Protein AF-A0A857KM11-F1 (afdb_monomer)

Sequence (149 aa):
MATIEDLDAQKVSSIRQMLAQPGGAEAVAHRYGEDAADSDEYRQAEKQLRASRERQSRMREEAVAEAEDRARGDRAAQRREEAEKVERTQAQRRDEAGQVRGQDPQSTRSTPGADARAERVAAAREKVAAANKVAAQRQAQAQEAGLSM

Foldseek 3Di:
DQDPVNVLVVLLVVLLVLVVDVVSLVVQCVPPNVCSCVDPSNVSSVVVNVVVVVVVVVVVVVVVVVVVVVVVVVVVVVVVVVVVVVVVVVVVVVVVVVVVVPDDDDDDDDDPPPVVVVVVVVVVVVVVVVVVVVVVVVVVVVVVVVVPD

Mean predicted aligned error: 17.87 Å

Secondary structure (DSSP, 8-state):
---HHHHHHHHHHHHHHHHTSTTHHHHHHHHH-GGGGGSHHHHHHHHHHHHHHHHHHHHHHHHHHHHHHHHHHHHHHHHHHHHHHHHHHHHHHHHHHHHTTSS-S-----PPPHHHHHHHHHHHHHHHHHHHHHHHHHHHHHHHHHT--

Organism: NCBI:txid36821

Radius of gyration: 37.55 Å; Cα contacts (8 Å, |Δi|>4): 40; chains: 1; bounding box: 87×19×96 Å

pLDDT: mean 78.76, std 15.22, range [40.47, 95.75]

Structure (mmCIF, N/CA/C/O backbone):
data_AF-A0A857KM11-F1
#
_entry.id   AF-A0A857KM11-F1
#
loop_
_atom_site.group_PDB
_atom_site.id
_atom_site.type_symbol
_atom_site.label_atom_id
_atom_site.label_alt_id
_atom_site.label_comp_id
_atom_site.label_asym_id
_atom_site.label_entity_id
_atom_site.label_seq_id
_atom_site.pdbx_PDB_ins_code
_atom_site.Cartn_x
_atom_site.Cartn_y
_atom_site.Cartn_z
_atom_site.occupancy
_atom_site.B_iso_or_equiv
_atom_site.auth_seq_id
_atom_site.auth_comp_id
_atom_site.auth_asym_id
_atom_site.auth_atom_id
_atom_site.pdbx_PDB_model_num
ATOM 1 N N . MET A 1 1 ? 31.733 12.726 -13.748 1.00 66.19 1 MET A N 1
ATOM 2 C CA . MET A 1 1 ? 31.233 11.955 -14.905 1.00 66.19 1 MET A CA 1
ATOM 3 C C . MET A 1 1 ? 30.284 10.911 -14.354 1.00 66.19 1 MET A C 1
ATOM 5 O O . MET A 1 1 ? 30.670 10.268 -13.390 1.00 66.19 1 MET A O 1
ATOM 9 N N . ALA A 1 2 ? 29.059 10.813 -14.873 1.00 69.00 2 ALA A N 1
ATOM 10 C CA . ALA A 1 2 ? 28.152 9.728 -14.493 1.00 69.00 2 ALA A CA 1
ATOM 11 C C . ALA A 1 2 ? 28.681 8.411 -15.078 1.00 69.00 2 ALA A C 1
ATOM 13 O O . ALA A 1 2 ? 29.171 8.409 -16.211 1.00 69.00 2 ALA A O 1
ATOM 14 N N . THR A 1 3 ? 28.632 7.331 -14.304 1.00 81.69 3 THR A N 1
ATOM 15 C CA . THR A 1 3 ? 28.983 5.994 -14.796 1.00 81.69 3 THR A CA 1
ATOM 16 C C . THR A 1 3 ? 27.810 5.393 -15.574 1.00 81.69 3 THR A C 1
ATOM 18 O O . THR A 1 3 ? 26.684 5.884 -15.491 1.00 81.69 3 THR A O 1
ATOM 21 N N . ILE A 1 4 ? 28.064 4.344 -16.359 1.00 77.25 4 ILE A N 1
ATOM 22 C CA . ILE A 1 4 ? 27.009 3.628 -17.099 1.00 77.25 4 ILE A CA 1
ATOM 23 C C . ILE A 1 4 ? 25.955 3.086 -16.117 1.00 77.25 4 ILE A C 1
ATOM 25 O O . ILE A 1 4 ? 24.762 3.273 -16.333 1.00 77.25 4 ILE A O 1
ATOM 29 N N . GLU A 1 5 ? 26.396 2.563 -14.969 1.00 81.69 5 GLU A N 1
ATOM 30 C CA . GLU A 1 5 ? 25.519 2.069 -13.900 1.00 81.69 5 GLU A CA 1
ATOM 31 C C . GLU A 1 5 ? 24.600 3.164 -13.327 1.00 81.69 5 GLU A C 1
ATOM 33 O O . GLU A 1 5 ? 23.426 2.911 -13.043 1.00 81.69 5 GLU A O 1
ATOM 38 N N . ASP A 1 6 ? 25.096 4.401 -13.199 1.00 79.12 6 ASP A N 1
ATOM 39 C CA . ASP A 1 6 ? 24.289 5.535 -12.729 1.00 79.12 6 ASP A CA 1
ATOM 40 C C . ASP A 1 6 ? 23.183 5.904 -13.730 1.00 79.12 6 ASP A C 1
ATOM 42 O O . ASP A 1 6 ? 22.068 6.258 -13.333 1.00 79.12 6 ASP A O 1
ATOM 46 N N . LEU A 1 7 ? 23.481 5.827 -15.031 1.00 77.88 7 LEU A N 1
ATOM 47 C CA . LEU A 1 7 ? 22.516 6.104 -16.098 1.00 77.88 7 LEU A CA 1
ATOM 48 C C . LEU A 1 7 ? 21.427 5.023 -16.151 1.00 77.88 7 LEU A C 1
ATOM 50 O O . LEU A 1 7 ? 20.243 5.352 -16.281 1.00 77.88 7 LEU A O 1
ATOM 54 N N . ASP A 1 8 ? 21.801 3.759 -15.956 1.00 86.88 8 ASP A N 1
ATOM 55 C CA . ASP A 1 8 ? 20.863 2.635 -15.914 1.00 86.88 8 ASP A CA 1
ATOM 56 C C . ASP A 1 8 ? 19.953 2.717 -14.681 1.00 86.88 8 ASP A C 1
ATOM 58 O O . ASP A 1 8 ? 18.731 2.583 -14.789 1.00 86.88 8 ASP A O 1
ATOM 62 N N . ALA A 1 9 ? 20.502 3.066 -13.513 1.00 88.94 9 ALA A N 1
ATOM 63 C CA . ALA A 1 9 ? 19.712 3.294 -12.303 1.00 88.94 9 ALA A CA 1
ATOM 64 C C . ALA A 1 9 ? 18.690 4.435 -12.475 1.00 88.94 9 ALA A C 1
ATOM 66 O O . ALA A 1 9 ? 17.540 4.330 -12.024 1.00 88.94 9 ALA A O 1
ATOM 67 N N . GLN A 1 10 ? 19.072 5.519 -13.160 1.00 90.94 10 GLN A N 1
ATOM 68 C CA . GLN A 1 10 ? 18.158 6.617 -13.490 1.00 90.94 10 GLN A CA 1
ATOM 69 C C . GLN A 1 10 ? 17.058 6.174 -14.460 1.00 90.94 10 GLN A C 1
ATOM 71 O O . GLN A 1 10 ? 15.886 6.510 -14.249 1.00 90.94 10 GLN A O 1
ATOM 76 N N . LYS A 1 11 ? 17.405 5.383 -15.482 1.00 91.94 11 LYS A N 1
ATOM 77 C CA . LYS A 1 11 ? 16.444 4.823 -16.440 1.00 91.94 11 LYS A CA 1
ATOM 78 C C . LYS A 1 11 ? 15.434 3.913 -15.740 1.00 91.94 11 LYS A C 1
ATOM 80 O O . LYS A 1 11 ? 14.232 4.129 -15.886 1.00 91.94 11 LYS A O 1
ATOM 85 N N . VAL A 1 12 ? 15.891 2.988 -14.894 1.00 94.19 12 VAL A N 1
ATOM 86 C CA . VAL A 1 12 ? 15.032 2.110 -14.075 1.00 94.19 12 VAL A CA 1
ATOM 87 C C . VAL A 1 12 ? 14.091 2.929 -13.189 1.00 94.19 12 VAL A C 1
ATOM 89 O O . VAL A 1 12 ? 12.892 2.654 -13.130 1.00 94.19 12 VAL A O 1
ATOM 92 N N . SER A 1 13 ? 14.603 3.968 -12.521 1.00 95.06 13 SER A N 1
ATOM 93 C CA . SER A 1 13 ? 13.785 4.852 -11.681 1.00 95.06 13 SER A CA 1
ATOM 94 C C . SER A 1 13 ? 12.693 5.564 -12.488 1.00 95.06 13 SER A C 1
ATOM 96 O O . SER A 1 13 ? 11.532 5.590 -12.068 1.00 95.06 13 SER A O 1
ATOM 98 N N . SER A 1 14 ? 13.033 6.083 -13.673 1.00 94.69 14 SER A N 1
ATOM 99 C CA . SER A 1 14 ? 12.070 6.751 -14.551 1.00 94.69 14 SER A CA 1
ATOM 100 C C . SER A 1 14 ? 11.034 5.782 -15.125 1.00 94.69 14 SER A C 1
ATOM 102 O O . SER A 1 14 ? 9.857 6.138 -15.179 1.00 94.69 14 SER A O 1
ATOM 104 N N . ILE A 1 15 ? 11.435 4.574 -15.536 1.00 95.56 15 ILE A N 1
ATOM 105 C CA . ILE A 1 15 ? 10.504 3.538 -16.007 1.00 95.56 15 ILE A CA 1
ATOM 106 C C . ILE A 1 15 ? 9.543 3.164 -14.879 1.00 95.56 15 ILE A C 1
ATOM 108 O O . ILE A 1 15 ? 8.331 3.160 -15.077 1.00 95.56 15 ILE A O 1
ATOM 112 N N . ARG A 1 16 ? 10.053 2.953 -13.661 1.00 95.75 16 ARG A N 1
ATOM 113 C CA . ARG A 1 16 ? 9.231 2.626 -12.488 1.00 95.75 16 ARG A CA 1
ATOM 114 C C . ARG A 1 16 ? 8.187 3.701 -12.186 1.00 95.75 16 ARG A C 1
ATOM 116 O O . ARG A 1 16 ? 7.056 3.365 -11.843 1.00 95.75 16 ARG A O 1
ATOM 123 N N . GLN A 1 17 ? 8.555 4.980 -12.292 1.00 95.56 17 GLN A N 1
ATOM 124 C CA . GLN A 1 17 ? 7.616 6.091 -12.103 1.00 95.56 17 GLN A CA 1
ATOM 125 C C . GLN A 1 17 ? 6.507 6.092 -13.159 1.00 95.56 17 GLN A C 1
ATOM 127 O O . GLN A 1 17 ? 5.350 6.311 -12.808 1.00 95.56 17 GLN A O 1
ATOM 132 N N . MET A 1 18 ? 6.837 5.812 -14.422 1.00 95.19 18 MET A N 1
ATOM 133 C CA . MET A 1 18 ? 5.840 5.728 -15.494 1.00 95.19 18 MET A CA 1
ATOM 134 C C . MET A 1 18 ? 4.924 4.514 -15.318 1.00 95.19 18 MET A C 1
ATOM 136 O O . MET A 1 18 ? 3.710 4.671 -15.369 1.00 95.19 18 MET A O 1
ATOM 140 N N . LEU A 1 19 ? 5.470 3.340 -14.984 1.00 95.75 19 LEU A N 1
ATOM 141 C CA . LEU A 1 19 ? 4.691 2.123 -14.700 1.00 95.75 19 LEU A CA 1
ATOM 142 C C . LEU A 1 19 ? 3.742 2.254 -13.499 1.00 95.75 19 LEU A C 1
ATOM 144 O O . LEU A 1 19 ? 2.788 1.486 -13.364 1.00 95.75 19 LEU A O 1
ATOM 148 N N . ALA A 1 20 ? 3.992 3.205 -12.598 1.00 94.12 20 ALA A N 1
ATOM 149 C CA . ALA A 1 20 ? 3.091 3.476 -11.486 1.00 94.12 20 ALA A CA 1
ATOM 150 C C . ALA A 1 20 ? 1.801 4.200 -11.917 1.00 94.12 20 ALA A C 1
ATOM 152 O O . ALA A 1 20 ? 0.827 4.158 -11.165 1.00 94.12 20 ALA A O 1
ATOM 153 N N . GLN A 1 21 ? 1.790 4.840 -13.092 1.00 94.31 21 GLN A N 1
ATOM 154 C CA . GLN A 1 21 ? 0.649 5.578 -13.636 1.00 94.31 21 GLN A CA 1
ATOM 155 C C . GLN A 1 21 ? -0.275 4.670 -14.473 1.00 94.31 21 GLN A C 1
ATOM 157 O O . GLN A 1 21 ? 0.163 3.632 -14.978 1.00 94.31 21 GLN A O 1
ATOM 162 N N . PRO A 1 22 ? -1.555 5.045 -14.661 1.00 92.75 22 PRO A N 1
ATOM 163 C CA . PRO A 1 22 ? -2.438 4.381 -15.620 1.00 92.75 22 PRO A CA 1
ATOM 164 C C . PRO A 1 22 ? -1.871 4.479 -17.044 1.00 92.75 22 PRO A C 1
ATOM 166 O O . PRO A 1 22 ? -1.447 5.556 -17.455 1.00 92.75 22 PRO A O 1
ATOM 169 N N . GLY A 1 23 ? -1.856 3.373 -17.794 1.00 92.19 23 GLY A N 1
ATOM 170 C CA . GLY A 1 23 ? -1.253 3.340 -19.137 1.00 92.19 23 GLY A CA 1
ATOM 171 C C . GLY A 1 23 ? 0.279 3.483 -19.136 1.00 92.19 23 GLY A C 1
ATOM 172 O O . GLY A 1 23 ? 0.886 3.987 -20.081 1.00 92.19 23 GLY A O 1
ATOM 173 N N . GLY A 1 24 ? 0.926 3.122 -18.023 1.00 92.00 24 GLY A N 1
ATOM 174 C CA . GLY A 1 24 ? 2.363 3.309 -17.845 1.00 92.00 24 GLY A CA 1
ATOM 175 C C . GLY A 1 24 ? 3.229 2.511 -18.821 1.00 92.00 24 GLY A C 1
ATOM 176 O O . GLY A 1 24 ? 4.333 2.948 -19.139 1.00 92.00 24 GLY A O 1
ATOM 177 N N . ALA A 1 25 ? 2.748 1.367 -19.316 1.00 92.12 25 ALA A N 1
ATOM 178 C CA . ALA A 1 25 ? 3.479 0.556 -20.287 1.00 92.12 25 ALA A CA 1
ATOM 179 C C . ALA A 1 25 ? 3.551 1.257 -21.654 1.00 92.12 25 ALA A C 1
ATOM 181 O O . ALA A 1 25 ? 4.622 1.334 -22.251 1.00 92.12 25 ALA A O 1
ATOM 182 N N . GLU A 1 26 ? 2.448 1.860 -22.094 1.00 94.19 26 GLU A N 1
ATOM 183 C CA . GLU A 1 26 ? 2.357 2.650 -23.321 1.00 94.19 26 GLU A CA 1
ATOM 184 C C . GLU A 1 26 ? 3.228 3.908 -23.233 1.00 94.19 26 GLU A C 1
ATOM 186 O O . GLU A 1 26 ? 3.928 4.254 -24.184 1.00 94.19 26 GLU A O 1
ATOM 191 N N . ALA A 1 27 ? 3.258 4.566 -22.069 1.00 93.69 27 ALA A N 1
ATOM 192 C CA . ALA A 1 27 ? 4.132 5.716 -21.833 1.00 93.69 27 ALA A CA 1
ATOM 193 C C . ALA A 1 27 ? 5.626 5.345 -21.906 1.00 93.69 27 ALA A C 1
ATOM 195 O O . ALA A 1 27 ? 6.440 6.117 -22.420 1.00 93.69 27 ALA A O 1
ATOM 196 N N . VAL A 1 28 ? 5.992 4.157 -21.415 1.00 94.50 28 VAL A N 1
ATOM 197 C CA . VAL A 1 28 ? 7.357 3.627 -21.520 1.00 94.50 28 VAL A CA 1
ATOM 198 C C . VAL A 1 28 ? 7.707 3.317 -22.974 1.00 94.50 28 VAL A C 1
ATOM 200 O O . VAL A 1 28 ? 8.762 3.760 -23.430 1.00 94.50 28 VAL A O 1
ATOM 203 N N . ALA A 1 29 ? 6.814 2.650 -23.708 1.00 93.62 29 ALA A N 1
ATOM 204 C CA . ALA A 1 29 ? 7.003 2.347 -25.124 1.00 93.62 29 ALA A CA 1
ATOM 205 C C . ALA A 1 29 ? 7.151 3.623 -25.973 1.00 93.62 29 ALA A C 1
ATOM 207 O O . ALA A 1 29 ? 8.062 3.735 -26.787 1.00 93.62 29 ALA A O 1
ATOM 208 N N . HIS A 1 30 ? 6.331 4.645 -25.718 1.00 93.25 30 HIS A N 1
ATOM 209 C CA . HIS A 1 30 ? 6.420 5.929 -26.417 1.00 93.25 30 HIS A CA 1
ATOM 210 C C . HIS A 1 30 ? 7.742 6.669 -26.141 1.00 93.25 30 HIS A C 1
ATOM 212 O O . HIS A 1 30 ? 8.252 7.383 -27.002 1.00 93.25 30 HIS A O 1
ATOM 218 N N . ARG A 1 31 ? 8.303 6.542 -24.930 1.00 91.88 31 ARG A N 1
ATOM 219 C CA . ARG A 1 31 ? 9.513 7.278 -24.527 1.00 91.88 31 ARG A CA 1
ATOM 220 C C . ARG A 1 31 ? 10.816 6.560 -24.868 1.00 91.88 31 ARG A C 1
ATOM 222 O O . ARG A 1 31 ? 11.798 7.229 -25.181 1.00 91.88 31 ARG A O 1
ATOM 229 N N . TYR A 1 32 ? 10.843 5.237 -24.746 1.00 91.06 32 TYR A N 1
ATOM 230 C CA . TYR A 1 32 ? 12.055 4.425 -24.883 1.00 91.06 32 TYR A CA 1
ATOM 231 C C . TYR A 1 32 ? 12.018 3.459 -26.080 1.00 91.06 32 TYR A C 1
ATOM 233 O O . TYR A 1 32 ? 13.019 2.793 -26.326 1.00 91.06 32 TYR A O 1
ATOM 241 N N . GLY A 1 33 ? 10.916 3.420 -26.836 1.00 92.25 33 GLY A N 1
ATOM 242 C CA . GLY A 1 33 ? 10.694 2.511 -27.964 1.00 92.25 33 GLY A CA 1
ATOM 243 C C . GLY A 1 33 ? 9.871 1.280 -27.575 1.00 92.25 33 GLY A C 1
ATOM 244 O O . GLY A 1 33 ? 9.799 0.921 -26.400 1.00 92.25 33 GLY A O 1
ATOM 245 N N . GLU A 1 34 ? 9.254 0.623 -28.560 1.00 87.81 34 GLU A N 1
ATOM 246 C CA . GLU A 1 34 ? 8.412 -0.567 -28.335 1.00 87.81 34 GLU A CA 1
ATOM 247 C C . GLU A 1 34 ? 9.194 -1.722 -27.683 1.00 87.81 34 GLU A C 1
ATOM 249 O O . GLU A 1 34 ? 8.685 -2.369 -26.770 1.00 87.81 34 GLU A O 1
ATOM 254 N N . ASP A 1 35 ? 10.476 -1.878 -28.030 1.00 89.56 35 ASP A N 1
ATOM 255 C CA . ASP A 1 35 ? 11.369 -2.899 -27.461 1.00 89.56 35 ASP A CA 1
ATOM 256 C C . ASP A 1 35 ? 11.723 -2.646 -25.983 1.00 89.56 35 ASP A C 1
ATOM 258 O O . ASP A 1 35 ? 12.291 -3.506 -25.305 1.00 89.56 35 ASP A O 1
ATOM 262 N N . ALA A 1 36 ? 11.393 -1.468 -25.438 1.00 88.38 36 ALA A N 1
ATOM 263 C CA . ALA A 1 36 ? 11.684 -1.144 -24.046 1.00 88.38 36 ALA A CA 1
ATOM 264 C C . ALA A 1 36 ? 10.954 -2.073 -23.069 1.00 88.38 36 ALA A C 1
ATOM 266 O O . ALA A 1 36 ? 11.458 -2.283 -21.967 1.00 88.38 36 ALA A O 1
ATOM 267 N N . ALA A 1 37 ? 9.815 -2.653 -23.461 1.00 87.06 37 ALA A N 1
ATOM 268 C CA . ALA A 1 37 ? 9.089 -3.630 -22.649 1.00 87.06 37 ALA A CA 1
ATOM 269 C C . ALA A 1 37 ? 9.902 -4.914 -22.386 1.00 87.06 37 ALA A C 1
ATOM 271 O O . ALA A 1 37 ? 9.751 -5.533 -21.333 1.00 87.06 37 ALA A O 1
ATOM 272 N N . ASP A 1 38 ? 10.811 -5.274 -23.296 1.00 89.75 38 ASP A N 1
ATOM 273 C CA . ASP A 1 38 ? 11.660 -6.464 -23.182 1.00 89.75 38 ASP A CA 1
ATOM 274 C C . ASP A 1 38 ? 13.031 -6.189 -22.552 1.00 89.75 38 ASP A C 1
ATOM 276 O O . ASP A 1 38 ? 13.794 -7.125 -22.295 1.00 89.75 38 ASP A O 1
ATOM 280 N N . SER A 1 39 ? 13.335 -4.922 -22.260 1.00 91.94 39 SER A N 1
ATOM 281 C CA . SER A 1 39 ? 14.604 -4.518 -21.652 1.00 91.94 39 SER A CA 1
ATOM 282 C C . SER A 1 39 ? 14.758 -5.002 -20.205 1.00 91.94 39 SER A C 1
ATOM 284 O O . SER A 1 39 ? 13.789 -5.123 -19.444 1.00 91.94 39 SER A O 1
ATOM 286 N N . ASP A 1 40 ? 16.005 -5.220 -19.788 1.00 93.00 40 ASP A N 1
ATOM 287 C CA . ASP A 1 40 ? 16.317 -5.614 -18.412 1.00 93.00 40 ASP A CA 1
ATOM 288 C C . ASP A 1 40 ? 15.947 -4.509 -17.410 1.00 93.00 40 ASP A C 1
ATOM 290 O O . ASP A 1 40 ? 15.426 -4.804 -16.329 1.00 93.00 40 ASP A O 1
ATOM 294 N N . GLU A 1 41 ? 16.093 -3.233 -17.789 1.00 93.38 41 GLU A N 1
ATOM 295 C CA . GLU A 1 41 ? 15.686 -2.105 -16.943 1.00 93.38 41 GLU A CA 1
ATOM 296 C C . GLU A 1 41 ? 14.173 -2.077 -16.694 1.00 93.38 41 GLU A C 1
ATOM 298 O O . GLU A 1 41 ? 13.735 -1.747 -15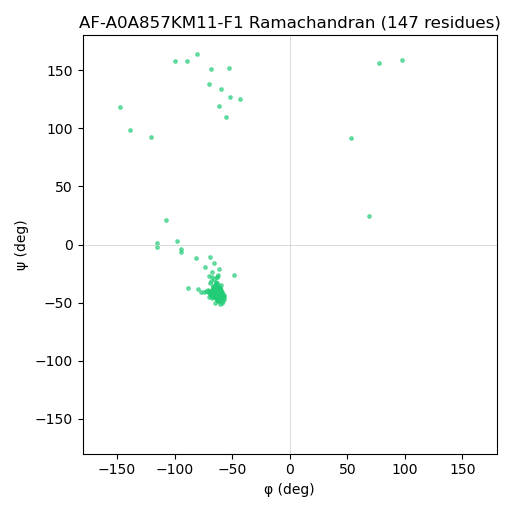.587 1.00 93.38 41 GLU A O 1
ATOM 303 N N . TYR A 1 42 ? 13.365 -2.445 -17.695 1.00 94.75 42 TYR A N 1
ATOM 304 C CA . TYR A 1 42 ? 11.914 -2.543 -17.548 1.00 94.75 42 TYR A CA 1
ATOM 305 C C . TYR A 1 42 ? 11.524 -3.641 -16.570 1.00 94.75 42 TYR A C 1
ATOM 307 O O . TYR A 1 42 ? 10.801 -3.383 -15.604 1.00 94.75 42 TYR A O 1
ATOM 315 N N . ARG A 1 43 ? 12.066 -4.849 -16.757 1.00 94.50 43 ARG A N 1
ATOM 316 C CA . ARG A 1 43 ? 11.817 -5.987 -15.857 1.00 94.50 43 ARG A CA 1
ATOM 317 C C . ARG A 1 43 ? 12.263 -5.675 -14.432 1.00 94.50 43 ARG A C 1
ATOM 319 O O . ARG A 1 43 ? 11.578 -6.016 -13.464 1.00 94.50 43 ARG A O 1
ATOM 326 N N . GLN A 1 44 ? 13.396 -4.992 -14.277 1.00 94.12 44 GLN A N 1
ATOM 327 C CA . GLN A 1 44 ? 13.884 -4.564 -12.972 1.00 94.12 44 GLN A CA 1
ATOM 328 C C . GLN A 1 44 ? 12.951 -3.528 -12.330 1.00 94.12 44 GLN A C 1
ATOM 330 O O . GLN A 1 44 ? 12.612 -3.663 -11.150 1.00 94.12 44 GLN A O 1
ATOM 335 N N . ALA A 1 45 ? 12.502 -2.525 -13.087 1.00 94.81 45 ALA A N 1
ATOM 336 C CA . ALA A 1 45 ? 11.555 -1.516 -12.623 1.00 94.81 45 ALA A CA 1
ATOM 337 C C . ALA A 1 45 ? 10.212 -2.136 -12.206 1.00 94.81 45 ALA A C 1
ATOM 339 O O . ALA A 1 45 ? 9.691 -1.814 -11.134 1.00 94.81 45 ALA A O 1
ATOM 340 N N . GLU A 1 46 ? 9.687 -3.068 -13.002 1.00 95.38 46 GLU A N 1
ATOM 341 C CA . GLU A 1 46 ? 8.454 -3.801 -12.721 1.00 95.38 46 GLU A CA 1
ATOM 342 C C . GLU A 1 46 ? 8.583 -4.643 -11.444 1.00 95.38 46 GLU A C 1
ATOM 344 O O . GLU A 1 46 ? 7.749 -4.546 -10.536 1.00 95.38 46 GLU A O 1
ATOM 349 N N . LYS A 1 47 ? 9.675 -5.407 -11.308 1.00 95.12 47 LYS A N 1
ATOM 350 C CA . LYS A 1 47 ? 9.962 -6.195 -10.101 1.00 95.12 47 LYS A CA 1
ATOM 351 C C . LYS A 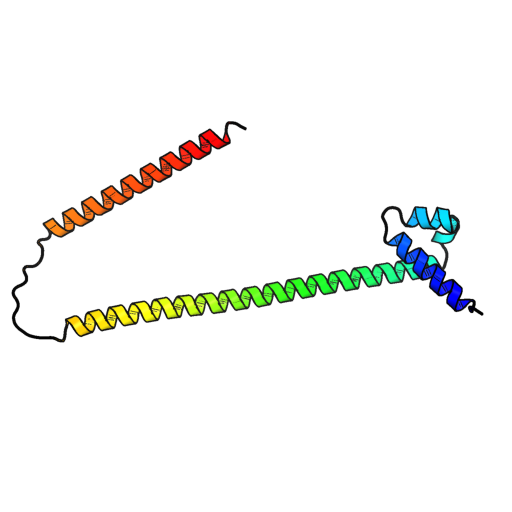1 47 ? 10.031 -5.311 -8.854 1.00 95.12 47 LYS A C 1
ATOM 353 O O . LYS A 1 47 ? 9.460 -5.662 -7.819 1.00 95.12 47 LYS A O 1
ATOM 358 N N . GLN A 1 48 ? 10.698 -4.157 -8.941 1.00 94.31 48 GLN A N 1
ATOM 359 C CA . GLN A 1 48 ? 10.766 -3.196 -7.836 1.00 94.31 48 GLN A CA 1
ATOM 360 C C . GLN A 1 48 ? 9.392 -2.610 -7.492 1.00 94.31 48 GLN A C 1
ATOM 362 O O . GLN A 1 48 ? 9.057 -2.489 -6.311 1.00 94.31 48 GLN A O 1
ATOM 367 N N . LEU A 1 49 ? 8.590 -2.263 -8.502 1.00 94.44 49 LEU A N 1
ATOM 368 C CA . LEU A 1 49 ? 7.244 -1.730 -8.311 1.00 94.44 49 LEU A CA 1
ATOM 369 C C . LEU A 1 49 ? 6.336 -2.758 -7.630 1.00 94.44 49 LEU A C 1
ATOM 371 O O . LEU A 1 49 ? 5.668 -2.427 -6.649 1.00 94.44 49 LEU A O 1
ATOM 375 N N . ARG A 1 50 ? 6.360 -4.013 -8.093 1.00 94.31 50 ARG A N 1
ATOM 376 C CA . ARG A 1 50 ? 5.604 -5.121 -7.494 1.00 94.31 50 ARG A CA 1
ATOM 377 C C . ARG A 1 50 ? 5.991 -5.330 -6.033 1.00 94.31 50 ARG A C 1
ATOM 379 O O . ARG A 1 50 ? 5.113 -5.330 -5.176 1.00 94.31 50 ARG A O 1
ATOM 386 N N . ALA A 1 51 ? 7.288 -5.418 -5.739 1.00 94.44 51 ALA A N 1
ATOM 387 C CA . ALA A 1 51 ? 7.774 -5.563 -4.368 1.00 94.44 51 ALA A CA 1
ATOM 388 C C . ALA A 1 51 ? 7.365 -4.377 -3.472 1.00 94.44 51 ALA A C 1
ATOM 390 O O . ALA A 1 51 ? 7.029 -4.561 -2.303 1.00 94.44 51 ALA A O 1
ATOM 391 N N . SER A 1 52 ? 7.360 -3.150 -4.005 1.00 93.06 52 SER A N 1
ATOM 392 C CA . SER A 1 52 ? 6.890 -1.973 -3.267 1.00 93.06 52 SER A CA 1
ATOM 393 C C . SER A 1 52 ? 5.392 -2.038 -2.970 1.00 93.06 52 SER A C 1
ATOM 395 O O . SER A 1 52 ? 4.990 -1.747 -1.845 1.00 93.06 52 SER A O 1
ATOM 397 N N . ARG A 1 53 ? 4.568 -2.426 -3.951 1.00 93.00 53 ARG A N 1
ATOM 398 C CA . ARG A 1 53 ? 3.113 -2.566 -3.776 1.00 93.00 53 ARG A CA 1
ATOM 399 C C . ARG A 1 53 ? 2.780 -3.658 -2.765 1.00 93.00 53 ARG A C 1
ATOM 401 O O . ARG A 1 53 ? 1.939 -3.448 -1.900 1.00 93.00 53 ARG A O 1
ATOM 408 N N . GLU A 1 54 ? 3.489 -4.779 -2.825 1.00 94.88 54 GLU A N 1
ATOM 409 C CA . GLU A 1 54 ? 3.330 -5.877 -1.876 1.00 94.88 54 GLU A CA 1
ATOM 410 C C . GLU A 1 54 ? 3.668 -5.445 -0.444 1.00 94.88 54 GLU A C 1
ATOM 412 O O . GLU A 1 54 ? 2.870 -5.660 0.465 1.00 94.88 54 GLU A O 1
ATOM 417 N N . ARG A 1 55 ? 4.799 -4.756 -0.237 1.00 93.19 55 ARG A N 1
ATOM 418 C CA . ARG A 1 55 ? 5.146 -4.202 1.083 1.00 93.19 55 ARG A CA 1
ATOM 419 C C . ARG A 1 55 ? 4.103 -3.211 1.591 1.00 93.19 55 ARG A C 1
ATOM 421 O O . ARG A 1 55 ? 3.758 -3.257 2.765 1.00 93.19 55 ARG A O 1
ATOM 428 N N . GLN A 1 56 ? 3.585 -2.340 0.726 1.00 90.88 56 GLN A N 1
ATOM 429 C CA . GLN A 1 56 ? 2.529 -1.401 1.108 1.00 90.88 56 GLN A CA 1
ATOM 430 C C . GLN A 1 56 ? 1.223 -2.112 1.481 1.00 90.88 56 GLN A C 1
ATOM 432 O O . GLN A 1 56 ? 0.572 -1.681 2.427 1.00 90.88 56 GLN A O 1
ATOM 437 N N . SER A 1 57 ? 0.847 -3.186 0.776 1.00 93.38 57 SER A N 1
ATOM 438 C CA . SER A 1 57 ? -0.320 -4.001 1.144 1.00 93.38 57 SER A CA 1
ATOM 439 C C . SER A 1 57 ? -0.139 -4.606 2.528 1.00 93.38 57 SER A C 1
ATOM 441 O O . SER A 1 57 ? -0.972 -4.384 3.398 1.00 93.38 57 SER A O 1
ATOM 443 N N . ARG A 1 58 ? 1.004 -5.259 2.769 1.00 92.62 58 ARG A N 1
ATOM 444 C CA . ARG A 1 58 ? 1.314 -5.879 4.064 1.00 92.62 58 ARG A CA 1
ATOM 445 C C . ARG A 1 58 ? 1.299 -4.867 5.208 1.00 92.62 58 ARG A C 1
ATOM 447 O O . ARG A 1 58 ? 0.656 -5.115 6.215 1.00 92.62 58 ARG A O 1
ATOM 454 N N . MET A 1 59 ? 1.904 -3.689 5.031 1.00 92.31 59 MET A N 1
ATOM 455 C CA . MET A 1 59 ? 1.848 -2.631 6.052 1.00 92.31 59 MET A CA 1
ATOM 456 C C . MET A 1 59 ? 0.419 -2.148 6.328 1.00 92.31 59 MET A C 1
ATOM 458 O O . MET A 1 59 ? 0.091 -1.820 7.463 1.00 92.31 59 MET A O 1
ATOM 462 N N . ARG A 1 60 ? -0.443 -2.079 5.304 1.00 90.62 60 ARG A N 1
ATOM 463 C CA . ARG A 1 60 ? -1.856 -1.720 5.499 1.00 90.62 60 ARG A CA 1
ATOM 464 C C . ARG A 1 60 ? -2.605 -2.817 6.243 1.00 90.62 60 ARG A C 1
ATOM 466 O O . ARG A 1 60 ? -3.382 -2.501 7.133 1.00 90.62 60 ARG A O 1
ATOM 473 N N . GLU A 1 61 ? -2.368 -4.075 5.893 1.00 90.69 61 GLU A N 1
ATOM 474 C CA . GLU A 1 61 ? -2.960 -5.232 6.570 1.00 90.69 61 GLU A CA 1
ATOM 475 C C . GLU A 1 61 ? -2.542 -5.283 8.045 1.00 90.69 61 GLU A C 1
ATOM 477 O O . GLU A 1 61 ? -3.399 -5.408 8.916 1.00 90.69 61 GLU A O 1
ATOM 482 N N . GLU A 1 62 ? -1.255 -5.089 8.337 1.00 91.12 62 GLU A N 1
ATOM 483 C CA . GLU A 1 62 ? -0.724 -5.009 9.702 1.00 91.12 62 GLU A CA 1
ATOM 484 C C . GLU A 1 62 ? -1.329 -3.833 10.481 1.00 91.12 62 GLU A C 1
ATOM 486 O O . GLU A 1 62 ? -1.774 -4.012 11.613 1.00 91.12 62 GLU A O 1
ATOM 491 N N . ALA A 1 63 ? -1.428 -2.648 9.868 1.00 89.69 63 ALA A N 1
ATOM 492 C CA . ALA A 1 63 ? -2.035 -1.481 10.508 1.00 89.69 63 ALA A CA 1
ATOM 493 C C . ALA A 1 63 ? -3.528 -1.688 10.819 1.00 89.69 63 ALA A C 1
ATOM 495 O O . ALA A 1 63 ? -4.008 -1.263 11.871 1.00 89.69 63 ALA A O 1
ATOM 496 N N . VAL A 1 64 ? -4.270 -2.351 9.925 1.00 92.00 64 VAL A N 1
ATOM 497 C CA . VAL A 1 64 ? -5.678 -2.707 10.162 1.00 92.00 64 VAL A CA 1
ATOM 498 C C . VAL A 1 64 ? -5.786 -3.743 11.279 1.00 92.00 64 VAL A C 1
ATOM 500 O O . VAL A 1 64 ? -6.603 -3.569 12.180 1.00 92.00 64 VAL A O 1
ATOM 503 N N . ALA A 1 65 ? -4.940 -4.775 11.271 1.00 90.06 65 ALA A N 1
ATOM 504 C CA . ALA A 1 65 ? -4.923 -5.794 12.315 1.00 90.06 65 ALA A CA 1
ATOM 505 C C . ALA A 1 65 ? -4.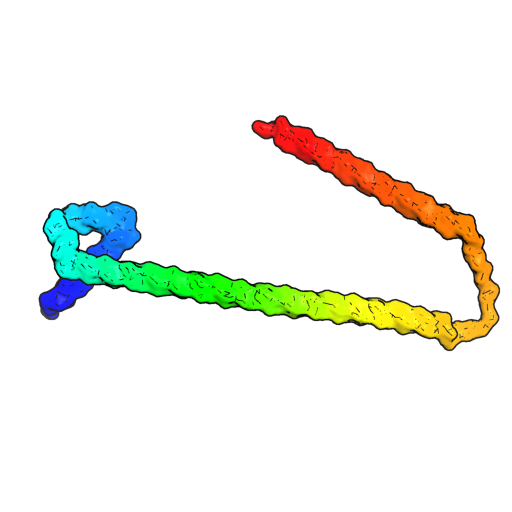619 -5.196 13.701 1.00 90.06 65 ALA A C 1
ATOM 507 O O . ALA A 1 65 ? -5.320 -5.500 14.666 1.00 90.06 65 ALA A O 1
ATOM 508 N N . GLU A 1 66 ? -3.637 -4.294 13.804 1.00 86.00 66 GLU A N 1
ATOM 509 C CA . GLU A 1 66 ? -3.315 -3.598 15.056 1.00 86.00 66 GLU A CA 1
ATOM 510 C C . GLU A 1 66 ? -4.473 -2.699 15.524 1.00 86.00 66 GLU A C 1
ATOM 512 O O . GLU A 1 66 ? -4.808 -2.659 16.711 1.00 86.00 66 GLU A O 1
ATOM 517 N N . ALA A 1 67 ? -5.123 -1.987 14.597 1.00 85.56 67 ALA A N 1
ATOM 518 C CA . ALA A 1 67 ? -6.279 -1.156 14.917 1.00 85.56 67 ALA A CA 1
ATOM 519 C C . ALA A 1 67 ? -7.466 -1.991 15.424 1.00 85.56 67 ALA A C 1
ATOM 521 O O . ALA A 1 67 ? -8.131 -1.598 16.387 1.00 85.56 67 ALA A O 1
ATOM 522 N N . GLU A 1 68 ? -7.723 -3.151 14.817 1.00 86.75 68 GLU A N 1
ATOM 523 C CA . GLU A 1 68 ? -8.756 -4.075 15.282 1.00 86.75 68 GLU A CA 1
ATOM 524 C C . GLU A 1 68 ? -8.450 -4.649 16.665 1.00 86.75 68 GLU A C 1
ATOM 526 O O . GLU A 1 68 ? -9.361 -4.761 17.488 1.00 86.75 68 GLU A O 1
ATOM 531 N N . ASP A 1 69 ? -7.197 -5.017 16.931 1.00 85.94 69 ASP A N 1
ATOM 532 C CA . ASP A 1 69 ? -6.790 -5.558 18.228 1.00 85.94 69 ASP A CA 1
ATOM 533 C C . ASP A 1 69 ? -6.959 -4.515 19.343 1.00 85.94 69 ASP A C 1
ATOM 535 O O . ASP A 1 69 ? -7.618 -4.773 20.357 1.00 85.94 69 ASP A O 1
ATOM 539 N N . ARG A 1 70 ? -6.506 -3.278 19.096 1.00 81.50 70 ARG A N 1
ATOM 540 C CA . ARG A 1 70 ? -6.720 -2.142 20.006 1.00 81.50 70 ARG A CA 1
ATOM 541 C C . ARG A 1 70 ? -8.210 -1.910 20.272 1.00 81.50 70 ARG A C 1
ATOM 543 O O . ARG A 1 70 ? -8.626 -1.834 21.427 1.00 81.50 70 ARG A O 1
ATOM 550 N N . ALA A 1 71 ? -9.040 -1.908 19.228 1.00 82.00 71 ALA A N 1
ATOM 551 C CA . ALA A 1 71 ? -10.484 -1.724 19.371 1.00 82.00 71 ALA A CA 1
ATOM 552 C C . ALA A 1 71 ? -11.162 -2.849 20.179 1.00 82.00 71 ALA A C 1
ATOM 554 O O . ALA A 1 71 ? -12.145 -2.602 20.887 1.00 82.00 71 ALA A O 1
ATOM 555 N N . ARG A 1 72 ? -10.671 -4.095 20.097 1.00 78.88 72 ARG A N 1
ATOM 556 C CA . ARG A 1 72 ? -11.165 -5.204 20.934 1.00 78.88 72 ARG A CA 1
ATOM 557 C C . ARG A 1 72 ? -10.802 -4.988 22.403 1.00 78.88 72 ARG A C 1
ATOM 559 O O . ARG A 1 72 ? -11.670 -5.185 23.258 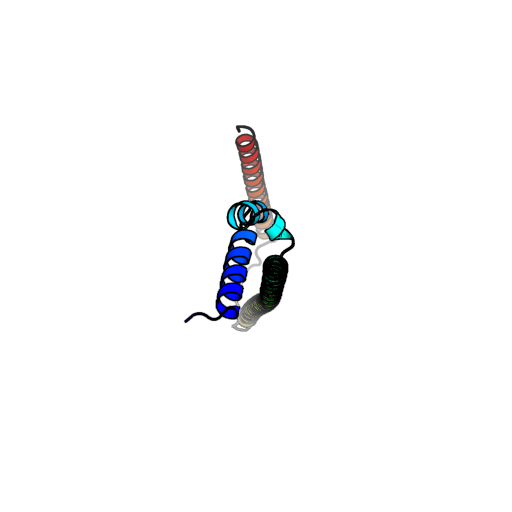1.00 78.88 72 ARG A O 1
ATOM 566 N N . GLY A 1 73 ? -9.573 -4.550 22.680 1.00 79.44 73 GLY A N 1
ATOM 567 C CA . GLY A 1 73 ? -9.112 -4.179 24.020 1.00 79.44 73 GLY A CA 1
ATOM 568 C C . GLY A 1 73 ? -9.959 -3.066 24.640 1.00 79.44 73 GLY A C 1
ATOM 569 O O . GLY A 1 73 ? -10.480 -3.231 25.745 1.00 79.44 73 GLY A O 1
ATOM 570 N N . ASP A 1 74 ? -10.206 -1.993 23.888 1.00 78.56 74 ASP A N 1
ATOM 571 C CA . ASP A 1 74 ? -10.999 -0.848 24.350 1.00 78.56 74 ASP A CA 1
ATOM 572 C C . ASP A 1 74 ? -12.445 -1.245 24.685 1.00 78.56 74 ASP A C 1
ATOM 574 O O . ASP A 1 74 ? -12.977 -0.870 25.730 1.00 78.56 74 ASP A O 1
ATOM 578 N N . ARG A 1 75 ? -13.081 -2.093 23.863 1.00 78.06 75 ARG A N 1
ATOM 579 C CA . ARG A 1 75 ? -14.432 -2.619 24.153 1.00 78.06 75 ARG A CA 1
ATOM 580 C C . ARG A 1 75 ? -14.471 -3.528 25.380 1.00 78.06 75 ARG A C 1
ATOM 582 O O . ARG A 1 75 ? -15.523 -3.667 26.006 1.00 78.06 75 ARG A O 1
ATOM 589 N N . ALA A 1 76 ? -13.383 -4.230 25.687 1.00 78.12 76 ALA A N 1
ATOM 590 C CA . ALA A 1 76 ? -13.297 -5.046 26.895 1.00 78.12 76 ALA A CA 1
ATOM 591 C C . ALA A 1 76 ? -13.124 -4.164 28.139 1.00 78.12 76 ALA A C 1
ATOM 593 O O . ALA A 1 76 ? -13.779 -4.414 29.150 1.00 78.12 76 ALA A O 1
ATOM 594 N N . ALA A 1 77 ? -12.306 -3.111 28.044 1.00 82.75 77 ALA A N 1
ATOM 595 C CA . ALA A 1 77 ? -12.133 -2.122 29.102 1.00 82.75 77 ALA A CA 1
ATOM 596 C C . ALA A 1 77 ? -13.440 -1.365 29.395 1.00 82.75 77 ALA A C 1
ATOM 598 O O . ALA A 1 77 ? -13.872 -1.336 30.545 1.00 82.75 77 ALA A O 1
ATOM 599 N N . GLN A 1 78 ? -14.134 -0.875 28.360 1.00 78.00 78 GLN A N 1
ATOM 600 C CA . GLN A 1 78 ? -15.432 -0.199 28.505 1.00 78.00 78 GLN A CA 1
ATOM 601 C C . GLN A 1 78 ? -16.469 -1.081 29.207 1.00 78.00 78 GLN A C 1
ATOM 603 O O . GLN A 1 78 ? -17.148 -0.630 30.123 1.00 78.00 78 GLN A O 1
ATOM 608 N N . ARG A 1 79 ? -16.549 -2.371 28.852 1.00 80.69 79 ARG A N 1
ATOM 609 C CA . ARG A 1 79 ? -17.471 -3.307 29.515 1.00 80.69 79 ARG A CA 1
ATOM 610 C C . ARG A 1 79 ? -17.157 -3.528 30.993 1.00 80.69 79 ARG A C 1
ATOM 612 O O . ARG A 1 79 ? -18.080 -3.736 31.775 1.00 80.69 79 ARG A O 1
ATOM 619 N N . ARG A 1 80 ? -15.879 -3.496 31.385 1.00 78.50 80 ARG A N 1
ATOM 620 C CA . ARG A 1 80 ? -15.486 -3.581 32.802 1.00 78.50 80 ARG A CA 1
ATOM 621 C C . ARG A 1 80 ? -15.872 -2.317 33.555 1.00 78.50 80 ARG A C 1
ATOM 623 O O . ARG A 1 80 ? -16.467 -2.420 34.619 1.00 78.50 80 ARG A O 1
ATOM 630 N N . GLU A 1 81 ? -15.609 -1.152 32.976 1.00 83.12 81 GLU A N 1
ATOM 631 C CA . GLU A 1 81 ? -15.968 0.130 33.584 1.00 83.12 81 GLU A CA 1
ATOM 632 C C . GLU A 1 81 ? -17.492 0.274 33.747 1.00 83.12 81 GLU A C 1
ATOM 634 O O . GLU A 1 81 ? -17.980 0.688 34.800 1.00 83.12 81 GLU A O 1
ATOM 639 N N . GLU A 1 82 ? -18.270 -0.145 32.744 1.00 82.94 82 GLU A N 1
ATOM 640 C CA . GLU A 1 82 ? -19.732 -0.202 32.836 1.00 82.94 82 GLU A CA 1
ATOM 641 C C . GLU A 1 82 ? -20.203 -1.156 33.944 1.00 82.94 82 GLU A C 1
ATOM 643 O O . GLU A 1 82 ? -21.098 -0.799 34.717 1.00 82.94 82 GLU A O 1
ATOM 648 N N . ALA A 1 83 ? -19.590 -2.338 34.068 1.00 82.81 83 ALA A N 1
ATOM 649 C CA . ALA A 1 83 ? -19.920 -3.301 35.116 1.00 82.81 83 ALA A CA 1
ATOM 650 C C . ALA A 1 83 ? -19.606 -2.760 36.523 1.00 82.81 83 ALA A C 1
ATOM 652 O O . ALA A 1 83 ? -20.469 -2.814 37.400 1.00 82.81 83 ALA A O 1
ATOM 653 N N . GLU A 1 84 ? -18.428 -2.163 36.725 1.00 85.44 84 GLU A N 1
ATOM 654 C CA . GLU A 1 84 ? -18.037 -1.535 37.995 1.00 85.44 84 GLU A CA 1
ATOM 655 C C . GLU A 1 84 ? -18.969 -0.374 38.366 1.00 85.44 84 GLU A C 1
ATOM 657 O O . GLU A 1 84 ? -19.342 -0.196 39.529 1.00 85.44 84 GLU A O 1
ATOM 662 N N . LYS A 1 85 ? -19.412 0.412 37.378 1.00 85.50 85 LYS A N 1
ATOM 663 C CA . LYS A 1 85 ? -20.356 1.512 37.599 1.00 85.50 85 LYS A CA 1
ATOM 664 C C . LYS A 1 85 ? -21.730 1.003 38.033 1.00 85.50 85 LYS A C 1
ATOM 666 O O . LYS A 1 85 ? -22.346 1.590 38.929 1.00 85.50 85 LYS A O 1
ATOM 671 N N . VAL A 1 86 ? -22.210 -0.092 37.441 1.00 84.38 86 VAL A N 1
ATOM 672 C CA . VAL A 1 86 ? -23.456 -0.755 37.861 1.00 84.38 86 VAL A CA 1
ATOM 673 C C . VAL A 1 86 ? -23.318 -1.320 39.276 1.00 84.38 86 VAL A C 1
ATOM 675 O O . VAL A 1 86 ? -24.214 -1.108 40.095 1.00 84.38 86 VAL A O 1
ATOM 678 N N . GLU A 1 87 ? -22.197 -1.971 39.591 1.00 79.25 87 GLU A N 1
ATOM 679 C CA . GLU A 1 87 ? -21.930 -2.536 40.918 1.00 79.25 87 GLU A CA 1
ATOM 680 C C . GLU A 1 87 ? -21.872 -1.446 41.997 1.00 79.25 87 GLU A C 1
ATOM 682 O O . GLU A 1 87 ? -22.577 -1.537 43.003 1.00 79.25 87 GLU A O 1
ATOM 687 N N . ARG A 1 88 ? -21.138 -0.352 41.755 1.00 77.62 88 ARG A N 1
ATOM 688 C CA . ARG A 1 88 ? -21.071 0.797 42.672 1.00 77.62 88 ARG A CA 1
ATOM 689 C C . ARG A 1 88 ? -22.448 1.424 42.897 1.00 77.62 88 ARG A C 1
ATOM 691 O O . ARG A 1 88 ? -22.791 1.770 44.026 1.00 77.62 88 ARG A O 1
ATOM 698 N N . THR A 1 89 ? -23.256 1.538 41.842 1.00 80.56 89 THR A N 1
ATOM 699 C CA . THR A 1 89 ? -24.624 2.067 41.949 1.00 80.56 89 THR A CA 1
ATOM 700 C C . THR A 1 89 ? -25.524 1.130 42.763 1.00 80.56 89 THR A C 1
ATOM 702 O O . THR A 1 89 ? -26.360 1.594 43.538 1.00 80.56 89 THR A O 1
ATOM 705 N N . GLN A 1 90 ? -25.368 -0.190 42.620 1.00 76.06 90 GLN A N 1
ATOM 706 C CA . GLN A 1 90 ? -26.098 -1.159 43.442 1.00 76.06 90 GLN A CA 1
ATOM 707 C C . GLN A 1 90 ? -25.659 -1.127 44.906 1.00 76.06 90 GLN A C 1
ATOM 709 O O . GLN A 1 90 ? -26.526 -1.163 45.778 1.00 76.06 90 GLN A O 1
ATOM 714 N N . ALA A 1 91 ? -24.355 -1.029 45.178 1.00 73.00 91 ALA A N 1
ATOM 715 C CA . ALA A 1 91 ? -23.820 -0.924 46.533 1.00 73.00 91 ALA A CA 1
ATOM 716 C C . ALA A 1 91 ? -24.371 0.317 47.252 1.00 73.00 91 ALA A C 1
ATOM 718 O O . ALA A 1 91 ? -24.937 0.181 48.332 1.00 73.00 91 ALA A O 1
ATOM 719 N N . GLN A 1 92 ? -24.359 1.487 46.599 1.00 72.88 92 GLN A N 1
ATOM 720 C CA . GLN A 1 92 ? -24.946 2.716 47.154 1.00 72.88 92 GLN A CA 1
ATOM 721 C C . GLN A 1 92 ? -26.434 2.565 47.493 1.00 72.88 92 GLN A C 1
ATOM 723 O O . GLN A 1 92 ? -26.856 2.938 48.583 1.00 72.88 92 GLN A O 1
ATOM 728 N N . ARG A 1 93 ? -27.235 1.948 46.612 1.00 71.88 93 ARG A N 1
ATOM 729 C CA 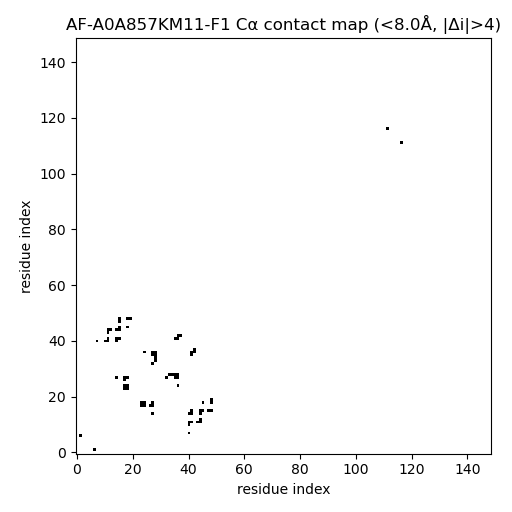. ARG A 1 93 ? -28.656 1.683 46.910 1.00 71.88 93 ARG A CA 1
ATOM 730 C C . ARG A 1 93 ? -28.844 0.712 48.075 1.00 71.88 93 ARG A C 1
ATOM 732 O O . ARG A 1 93 ? -29.847 0.793 48.782 1.00 71.88 93 ARG A O 1
ATOM 739 N N . ARG A 1 94 ? -27.923 -0.238 48.255 1.00 65.19 94 ARG A N 1
ATOM 740 C CA . ARG A 1 94 ? -27.954 -1.204 49.360 1.00 65.19 94 ARG A CA 1
ATOM 741 C C . ARG A 1 94 ? -27.583 -0.549 50.687 1.00 65.19 94 ARG A C 1
ATOM 743 O O . ARG A 1 94 ? -28.241 -0.834 51.683 1.00 65.19 94 ARG A O 1
ATOM 750 N N . ASP A 1 95 ? -26.603 0.346 50.676 1.00 64.50 95 ASP A N 1
ATOM 751 C CA . ASP A 1 95 ? -26.176 1.105 51.851 1.00 64.50 95 ASP A CA 1
ATOM 752 C C . ASP A 1 95 ? -27.237 2.131 52.270 1.00 64.50 95 ASP A C 1
ATOM 754 O O . ASP A 1 95 ? -27.558 2.219 53.454 1.00 64.50 95 ASP A O 1
ATOM 758 N N . GLU A 1 96 ? -27.890 2.807 51.318 1.00 59.72 96 GLU A N 1
ATOM 759 C CA . GLU A 1 96 ? -29.067 3.646 51.590 1.00 59.72 96 GLU A CA 1
ATOM 760 C C . GLU A 1 96 ? -30.232 2.819 52.166 1.00 59.72 96 GLU A C 1
ATOM 762 O O . GLU A 1 96 ? -30.859 3.216 53.148 1.00 59.72 96 GLU A O 1
ATOM 767 N N . ALA A 1 97 ? -30.499 1.624 51.624 1.00 58.00 97 ALA A N 1
ATOM 768 C CA . ALA A 1 97 ? -31.529 0.728 52.159 1.00 58.00 97 ALA A CA 1
ATOM 769 C C . ALA A 1 97 ? -31.178 0.156 53.551 1.00 58.00 97 ALA A C 1
ATOM 771 O O . ALA A 1 97 ? -32.081 -0.150 54.334 1.00 58.00 97 ALA A O 1
ATOM 772 N N . GLY A 1 98 ? -29.887 0.015 53.869 1.00 55.75 98 GLY A N 1
ATOM 773 C CA . GLY A 1 98 ? -29.380 -0.401 55.178 1.00 55.75 98 GLY A CA 1
ATOM 774 C C . GLY A 1 98 ? -29.419 0.718 56.223 1.00 55.75 98 GLY A C 1
ATOM 775 O O . GLY A 1 98 ? -29.832 0.473 57.356 1.00 55.75 98 GLY A O 1
ATOM 776 N N . GLN A 1 99 ? -29.078 1.955 55.842 1.00 47.81 99 GLN A N 1
ATOM 777 C CA . GLN A 1 99 ? -29.131 3.132 56.721 1.00 47.81 99 GLN A CA 1
ATOM 778 C C . GLN A 1 99 ? -30.562 3.545 57.086 1.00 47.81 99 GLN A C 1
ATOM 780 O O . GLN A 1 99 ? -30.798 3.955 58.220 1.00 47.81 99 GLN A O 1
ATOM 785 N N . VAL A 1 100 ? -31.545 3.332 56.203 1.00 50.12 100 VAL A N 1
ATOM 786 C CA . VAL A 1 100 ? -32.973 3.542 56.530 1.00 50.12 100 VAL A CA 1
ATOM 787 C C . VAL A 1 100 ? -33.485 2.549 57.592 1.00 50.12 100 VAL A C 1
ATOM 789 O O . VAL A 1 100 ? -34.521 2.785 58.209 1.00 50.12 100 VAL A O 1
ATOM 792 N N . ARG A 1 101 ? -32.768 1.448 57.861 1.00 48.22 101 ARG A N 1
ATOM 793 C CA . ARG A 1 101 ? -33.174 0.427 58.844 1.00 48.22 101 ARG A CA 1
ATOM 794 C C . ARG A 1 101 ? -32.581 0.622 60.245 1.00 48.22 101 ARG A C 1
ATOM 796 O O . ARG A 1 101 ? -32.950 -0.130 61.143 1.00 48.22 101 ARG A O 1
ATOM 803 N N . GLY A 1 102 ? -31.669 1.582 60.423 1.00 46.66 102 GLY A N 1
ATOM 804 C CA . GLY A 1 102 ? -30.844 1.727 61.630 1.00 46.66 102 GLY A CA 1
ATOM 805 C C . GLY A 1 102 ? -31.053 2.996 62.462 1.00 46.66 102 GLY A C 1
ATOM 806 O O . GLY A 1 102 ? -30.360 3.147 63.462 1.00 46.66 102 GLY A O 1
ATOM 807 N N . GLN A 1 103 ? -31.970 3.898 62.091 1.00 40.47 103 GLN A N 1
ATOM 808 C CA . GLN A 1 103 ? -32.275 5.106 62.875 1.00 40.47 103 GLN A CA 1
ATOM 809 C C . GLN A 1 103 ? -33.755 5.152 63.298 1.00 40.47 103 GLN A C 1
ATOM 811 O O . GLN A 1 103 ? -34.609 5.673 62.589 1.00 40.47 103 GLN A O 1
ATOM 816 N N . ASP A 1 104 ? -33.982 4.614 64.500 1.00 46.75 104 ASP A N 1
ATOM 817 C CA . ASP A 1 104 ? -34.812 5.175 65.577 1.00 46.75 104 ASP A CA 1
ATOM 818 C C . ASP A 1 104 ? -36.368 5.115 65.558 1.00 46.75 104 ASP A C 1
ATOM 820 O O . ASP A 1 104 ? -37.004 4.858 64.535 1.00 46.75 104 ASP A O 1
ATOM 824 N N . PRO A 1 105 ? -36.988 5.195 66.763 1.00 52.69 105 PRO A N 1
ATOM 825 C CA . PRO A 1 105 ? -38.130 4.396 67.201 1.00 52.69 105 PRO A CA 1
ATOM 826 C C . PRO A 1 105 ? -39.465 5.143 67.080 1.00 52.69 105 PRO A C 1
ATOM 828 O O . PRO A 1 105 ? -39.515 6.363 67.102 1.00 52.69 105 PRO A O 1
ATOM 831 N N . GLN A 1 106 ? -40.570 4.395 67.008 1.00 47.06 106 GLN A N 1
ATOM 832 C CA . GLN A 1 106 ? -41.947 4.915 67.005 1.00 47.06 106 GLN A CA 1
ATOM 833 C C . GLN A 1 106 ? -42.250 5.992 65.943 1.00 47.06 106 GLN A C 1
ATOM 835 O O . GLN A 1 106 ? -42.207 7.191 66.204 1.00 47.06 106 GLN A O 1
ATOM 840 N N . SER A 1 107 ? -42.714 5.588 64.757 1.00 41.91 107 SER A N 1
ATOM 841 C CA . SER A 1 107 ? -43.480 6.515 63.919 1.00 41.91 107 SER A CA 1
ATOM 842 C C . SER A 1 107 ? -44.536 5.793 63.092 1.00 41.91 107 SER A C 1
ATOM 844 O O . SER A 1 107 ? -44.262 4.915 62.277 1.00 41.91 107 SER A O 1
ATOM 846 N N . THR A 1 108 ? -45.775 6.173 63.360 1.00 53.69 108 THR A N 1
ATOM 847 C CA . THR A 1 108 ? -46.995 5.842 62.641 1.00 53.69 108 THR A CA 1
ATOM 848 C C . THR A 1 108 ? -46.863 6.220 61.166 1.00 53.69 108 THR A C 1
ATOM 850 O O . THR A 1 108 ? -46.868 7.394 60.799 1.00 53.69 108 THR A O 1
ATOM 853 N N . ARG A 1 109 ? -46.770 5.237 60.270 1.00 43.72 109 ARG A N 1
ATOM 854 C CA . ARG A 1 109 ? -46.913 5.520 58.840 1.00 43.72 109 ARG A CA 1
ATOM 855 C C . ARG A 1 109 ? -47.734 4.434 58.171 1.00 43.72 109 ARG A C 1
ATOM 857 O O . ARG A 1 109 ? -47.247 3.349 57.871 1.00 43.72 109 ARG A O 1
ATOM 864 N N . SER A 1 110 ? -49.011 4.761 57.996 1.00 50.03 110 SER A N 1
ATOM 865 C CA . SER A 1 110 ? -49.992 4.010 57.228 1.00 50.03 110 SER A CA 1
ATOM 866 C C . SER A 1 110 ? -49.390 3.539 55.908 1.00 50.03 110 SER A C 1
ATOM 868 O O . SER A 1 110 ? -48.875 4.334 55.119 1.00 50.03 110 SER A O 1
ATOM 870 N N . THR A 1 111 ? -49.466 2.235 55.672 1.00 54.41 111 THR A N 1
ATOM 871 C CA . THR A 1 111 ? -49.275 1.630 54.358 1.00 54.41 111 THR A CA 1
ATOM 872 C C . THR A 1 111 ?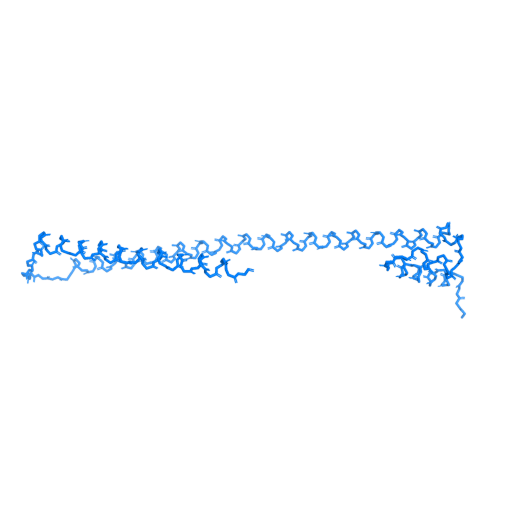 -50.182 2.349 53.355 1.00 54.41 111 THR A C 1
ATOM 874 O O . THR A 1 111 ? -51.385 2.450 53.606 1.00 54.41 111 THR A O 1
ATOM 877 N N . PRO A 1 112 ? -49.669 2.865 52.221 1.00 49.62 112 PRO A N 1
ATOM 878 C CA . PRO A 1 112 ? -50.556 3.304 51.156 1.00 49.62 112 PRO A CA 1
ATOM 879 C C . PRO A 1 112 ? -51.333 2.069 50.691 1.00 49.62 112 PRO A C 1
ATOM 881 O O . PRO A 1 112 ? -50.728 1.068 50.297 1.00 49.62 112 PRO A O 1
ATOM 884 N N . GLY A 1 113 ? -52.660 2.122 50.831 1.00 51.84 113 GLY A N 1
ATOM 885 C CA . GLY A 1 113 ? -53.563 1.031 50.480 1.00 51.84 113 GLY A CA 1
ATOM 886 C C . GLY A 1 113 ? -53.320 0.552 49.050 1.00 51.84 113 GLY A C 1
ATOM 887 O O . GLY A 1 113 ? -52.857 1.317 48.199 1.00 51.84 113 GLY A O 1
ATOM 888 N N . ALA A 1 114 ? -53.608 -0.725 48.793 1.00 55.91 114 ALA A N 1
ATOM 889 C CA . ALA A 1 114 ? -53.407 -1.381 47.500 1.00 55.91 114 ALA A CA 1
ATOM 890 C C . ALA A 1 114 ? -53.961 -0.566 46.307 1.00 55.91 114 ALA A C 1
ATOM 892 O O . ALA A 1 114 ? -53.394 -0.622 45.213 1.00 55.91 114 ALA A O 1
ATOM 893 N N . ASP A 1 115 ? -54.969 0.271 46.552 1.00 56.38 115 ASP A N 1
ATOM 894 C CA . ASP A 1 115 ? -55.596 1.180 45.590 1.00 56.38 115 ASP A CA 1
ATOM 895 C C . ASP A 1 115 ? -54.633 2.246 45.041 1.00 56.38 115 ASP A C 1
ATOM 897 O O . ASP A 1 115 ? -54.518 2.418 43.828 1.00 56.38 115 ASP A O 1
ATOM 901 N N . ALA A 1 116 ? -53.811 2.873 45.890 1.00 56.09 116 ALA A N 1
ATOM 902 C CA . ALA A 1 116 ? -52.833 3.877 45.450 1.00 56.09 116 ALA A CA 1
ATOM 903 C C . ALA A 1 116 ? -51.705 3.264 44.598 1.00 56.09 116 ALA A C 1
ATOM 905 O O . ALA A 1 116 ? -51.045 3.945 43.805 1.00 56.09 116 ALA A O 1
ATOM 906 N N . ARG A 1 117 ? -51.455 1.959 44.760 1.00 61.25 117 ARG A N 1
ATOM 907 C CA . ARG A 1 117 ? -50.488 1.216 43.943 1.00 61.25 117 ARG A CA 1
ATOM 908 C C . ARG A 1 117 ? -51.093 0.838 42.592 1.00 61.25 117 ARG A C 1
ATOM 910 O O . ARG A 1 117 ? -50.393 0.928 41.585 1.00 61.25 117 ARG A O 1
ATOM 917 N N . ALA A 1 118 ? -52.375 0.475 42.563 1.00 61.41 118 ALA A N 1
ATOM 918 C CA . ALA A 1 118 ? -53.111 0.194 41.335 1.00 61.41 118 ALA A CA 1
ATOM 919 C C . ALA A 1 118 ? -53.230 1.442 40.444 1.00 61.41 118 ALA A C 1
ATOM 921 O O . ALA A 1 118 ? -52.936 1.364 39.250 1.00 61.41 118 ALA A O 1
ATOM 922 N N . GLU A 1 119 ? -53.529 2.608 41.022 1.00 64.94 119 GLU A N 1
ATOM 923 C CA . GLU A 1 119 ? -53.613 3.876 40.281 1.00 64.94 119 GLU A CA 1
ATOM 924 C C . GLU A 1 119 ? -52.279 4.279 39.641 1.00 64.94 119 GLU A C 1
ATOM 926 O O . GLU A 1 119 ? -52.232 4.691 38.481 1.00 64.94 119 GLU A O 1
ATOM 931 N N . ARG A 1 120 ? -51.157 4.093 40.347 1.00 69.69 120 ARG A N 1
ATOM 932 C CA . ARG A 1 120 ? -49.825 4.394 39.792 1.00 69.69 120 ARG A CA 1
ATOM 933 C C . ARG A 1 120 ? -49.448 3.467 38.639 1.00 69.69 120 ARG A C 1
ATOM 935 O O . ARG A 1 120 ? -48.809 3.912 37.687 1.00 69.69 120 ARG A O 1
ATOM 942 N N . VAL A 1 121 ? -49.841 2.195 38.705 1.00 73.56 121 VAL A N 1
ATOM 943 C CA . VAL A 1 121 ? -49.606 1.232 37.619 1.00 73.56 121 VAL A CA 1
ATOM 944 C C . VAL A 1 121 ? -50.495 1.541 36.413 1.00 73.56 121 VAL A C 1
ATOM 946 O O . VAL A 1 121 ? -50.015 1.467 35.281 1.00 73.56 121 VAL A O 1
ATOM 949 N N . ALA A 1 122 ? -51.749 1.945 36.630 1.00 70.00 122 ALA A N 1
ATOM 950 C CA . ALA A 1 122 ? -52.643 2.384 35.560 1.00 70.00 122 ALA A CA 1
ATOM 951 C C . ALA A 1 122 ? -52.101 3.638 34.850 1.00 70.00 122 ALA A C 1
ATOM 953 O O . ALA A 1 122 ? -51.929 3.626 33.631 1.00 70.00 122 ALA A O 1
ATOM 954 N N . ALA A 1 123 ? -51.694 4.659 35.612 1.00 70.69 123 ALA A N 1
ATOM 955 C CA . ALA A 1 123 ? -51.103 5.881 35.066 1.00 70.69 123 ALA A CA 1
ATOM 956 C C . ALA A 1 123 ? -49.776 5.624 34.322 1.00 70.69 123 ALA A C 1
ATOM 958 O O . ALA A 1 123 ? -49.479 6.268 33.315 1.00 70.69 123 ALA A O 1
ATOM 959 N N . ALA A 1 124 ? -48.965 4.666 34.787 1.00 75.00 124 ALA A N 1
ATOM 960 C CA . ALA A 1 124 ? -47.736 4.278 34.096 1.00 75.00 124 ALA A CA 1
ATOM 961 C C . ALA A 1 124 ? -48.024 3.592 32.749 1.00 75.00 124 ALA A C 1
ATOM 963 O O . ALA A 1 124 ? -47.361 3.891 31.756 1.00 75.00 124 ALA A O 1
ATOM 964 N N . ARG A 1 125 ? -49.032 2.712 32.690 1.00 79.44 125 AR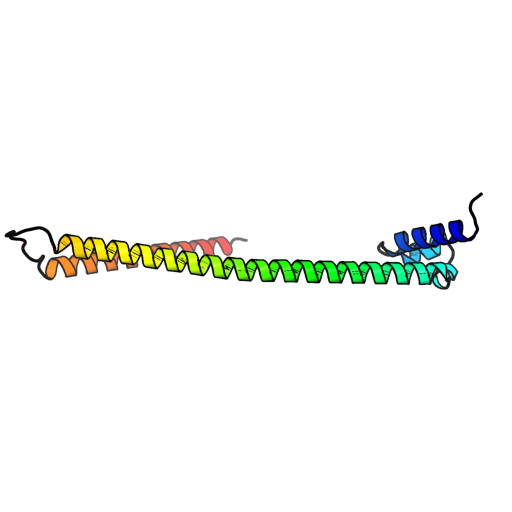G A N 1
ATOM 965 C CA . ARG A 1 125 ? -49.444 2.043 31.444 1.00 79.44 125 ARG A CA 1
ATOM 966 C C . ARG A 1 125 ? -49.984 3.031 30.415 1.00 79.44 125 ARG A C 1
ATOM 968 O O . ARG A 1 125 ? -49.649 2.914 29.239 1.00 79.44 125 ARG A O 1
ATOM 975 N N . GLU A 1 126 ? -50.747 4.025 30.853 1.00 79.12 126 GLU A N 1
ATOM 976 C CA . GLU A 1 126 ? -51.279 5.065 29.970 1.00 79.12 126 GLU A CA 1
ATOM 977 C C . GLU A 1 126 ? -50.162 5.923 29.353 1.00 79.12 126 GLU A C 1
ATOM 979 O O . GLU A 1 126 ? -50.152 6.162 28.145 1.00 79.12 126 GLU A O 1
ATOM 984 N N . LYS A 1 127 ? -49.143 6.292 30.143 1.00 80.00 127 LYS A N 1
ATOM 985 C CA . LYS A 1 127 ? -47.965 7.017 29.632 1.00 80.00 127 LYS A CA 1
ATOM 986 C C . LYS A 1 127 ? -47.177 6.210 28.600 1.00 80.00 127 LYS A C 1
ATOM 988 O O . LYS A 1 127 ? -46.734 6.771 27.598 1.00 80.00 127 LYS A O 1
ATOM 993 N N . VAL A 1 128 ? -47.023 4.903 28.816 1.00 83.38 128 VAL A N 1
ATOM 994 C CA . VAL A 1 128 ? -46.346 4.012 27.858 1.00 83.38 128 VAL A CA 1
ATOM 995 C C . VAL A 1 128 ? -47.158 3.875 26.565 1.00 83.38 128 VAL A C 1
ATOM 997 O O . VAL A 1 128 ? -46.593 3.950 25.475 1.00 83.38 128 VAL A O 1
ATOM 1000 N N . ALA A 1 129 ? -48.484 3.752 26.659 1.00 81.56 129 ALA A N 1
ATOM 1001 C CA . ALA A 1 129 ? -49.355 3.703 25.486 1.00 81.56 129 ALA A CA 1
ATOM 1002 C C . ALA A 1 129 ? -49.306 5.010 24.672 1.00 81.56 129 ALA A C 1
ATOM 1004 O O . ALA A 1 129 ? -49.210 4.971 23.443 1.00 81.56 129 ALA A O 1
ATOM 1005 N N . ALA A 1 130 ? -49.296 6.165 25.345 1.00 81.12 130 ALA A N 1
ATOM 1006 C CA . ALA A 1 130 ? -49.158 7.466 24.694 1.00 81.12 130 ALA A CA 1
ATOM 1007 C C . ALA A 1 130 ? -47.804 7.611 23.976 1.00 81.12 130 ALA A C 1
ATOM 1009 O O . ALA A 1 130 ? -47.765 8.043 22.823 1.00 81.12 130 ALA A O 1
ATOM 1010 N N . ALA A 1 131 ? -46.706 7.186 24.609 1.00 78.56 131 ALA A N 1
ATOM 1011 C CA . ALA A 1 131 ? -45.376 7.216 24.000 1.00 78.56 131 ALA A CA 1
ATOM 1012 C C . ALA A 1 131 ? -45.297 6.345 22.733 1.00 78.56 131 ALA A C 1
ATOM 1014 O O . ALA A 1 131 ? -44.779 6.790 21.708 1.00 78.56 131 ALA A O 1
ATOM 1015 N N . ASN A 1 132 ? -45.884 5.146 22.768 1.00 83.62 132 ASN A N 1
ATOM 1016 C CA . ASN A 1 132 ? -45.929 4.256 21.606 1.00 83.62 132 ASN A CA 1
ATOM 1017 C C . ASN A 1 132 ? -46.767 4.835 20.458 1.00 83.62 132 ASN A C 1
ATOM 1019 O O . ASN A 1 132 ? -46.389 4.703 19.296 1.00 83.62 132 ASN A O 1
ATOM 1023 N N . LYS A 1 133 ? -47.868 5.534 20.763 1.00 83.69 133 LYS A N 1
ATOM 1024 C CA . LYS A 1 133 ? -48.687 6.205 19.743 1.00 83.69 133 LYS A CA 1
ATOM 1025 C C . LYS A 1 133 ? -47.923 7.337 19.049 1.00 83.69 133 LYS A C 1
ATOM 1027 O O . LYS A 1 133 ? -47.994 7.459 17.829 1.00 83.69 133 LYS A O 1
ATOM 1032 N N . VAL A 1 134 ? -47.151 8.123 19.803 1.00 82.88 134 VAL A N 1
ATOM 1033 C CA . VAL A 1 134 ? -46.297 9.188 19.246 1.00 82.88 134 VAL A CA 1
ATOM 1034 C C . VAL A 1 134 ? -45.169 8.604 18.391 1.00 82.88 134 VAL A C 1
ATOM 1036 O O . VAL A 1 134 ? -44.872 9.134 17.322 1.00 82.88 134 VAL A O 1
ATOM 1039 N N . ALA A 1 135 ? -44.567 7.491 18.818 1.00 77.44 135 ALA A N 1
ATOM 1040 C CA . ALA A 1 135 ? -43.550 6.796 18.032 1.00 77.44 135 ALA A CA 1
ATOM 1041 C C . ALA A 1 135 ? -44.115 6.274 16.699 1.00 77.44 135 ALA A C 1
ATOM 1043 O O . ALA A 1 135 ? -43.509 6.496 15.652 1.00 77.44 135 ALA A O 1
ATOM 1044 N N . ALA A 1 136 ? -45.308 5.670 16.720 1.00 79.38 136 ALA A N 1
ATOM 1045 C CA . ALA A 1 136 ? -45.983 5.190 15.516 1.00 79.38 136 ALA A CA 1
ATOM 1046 C C . ALA A 1 136 ? -46.349 6.334 14.551 1.00 79.38 136 ALA A C 1
ATOM 1048 O O . ALA A 1 136 ? -46.149 6.211 13.346 1.00 79.38 136 ALA A O 1
ATOM 1049 N N . GLN A 1 137 ? -46.816 7.478 15.066 1.00 79.50 137 GLN A N 1
ATOM 1050 C CA . GLN A 1 137 ? -47.108 8.656 14.238 1.00 79.50 137 GLN A CA 1
ATOM 1051 C C . GLN A 1 137 ? -45.852 9.231 13.573 1.00 79.50 137 GLN A C 1
ATOM 1053 O O . GLN A 1 137 ? -45.894 9.591 12.400 1.00 79.50 137 GLN A O 1
ATOM 1058 N N . ARG A 1 138 ? -44.717 9.268 14.283 1.00 78.69 138 ARG A N 1
ATOM 1059 C CA . ARG A 1 138 ? -43.437 9.709 13.703 1.00 78.69 138 ARG A CA 1
ATOM 1060 C C . ARG A 1 138 ? -42.921 8.754 12.630 1.00 78.69 138 ARG A C 1
ATOM 1062 O O . ARG A 1 138 ? -42.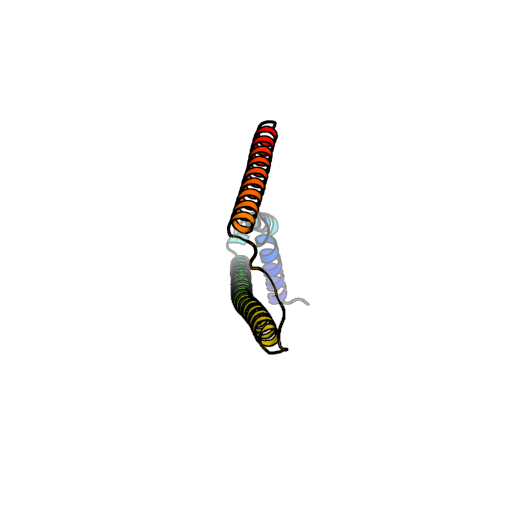356 9.212 11.643 1.00 78.69 138 ARG A O 1
ATOM 1069 N N . GLN A 1 139 ? -43.125 7.448 12.800 1.00 76.12 139 GLN A N 1
ATOM 1070 C CA . GLN A 1 139 ? -42.778 6.458 11.778 1.00 76.12 139 GLN A CA 1
ATOM 1071 C C . GLN A 1 139 ? -43.647 6.603 10.525 1.00 76.12 139 GLN A C 1
ATOM 1073 O O . GLN A 1 139 ? -43.107 6.575 9.423 1.00 76.12 139 GLN A O 1
ATOM 1078 N N . ALA A 1 140 ? -44.954 6.835 10.679 1.00 74.31 140 ALA A N 1
ATOM 1079 C CA . ALA A 1 140 ? -45.849 7.086 9.549 1.00 74.31 140 ALA A CA 1
ATOM 1080 C C . ALA A 1 140 ? -45.472 8.373 8.788 1.00 74.31 140 ALA A C 1
ATOM 1082 O O . ALA A 1 140 ? -45.343 8.350 7.568 1.00 74.31 140 ALA A O 1
ATOM 1083 N N . GLN A 1 141 ? -45.179 9.468 9.500 1.00 75.00 141 GLN A N 1
ATOM 1084 C CA . GLN A 1 141 ? -44.724 10.724 8.883 1.00 75.00 141 GLN A CA 1
ATOM 1085 C C . GLN A 1 141 ? -43.372 10.582 8.166 1.00 75.00 141 GLN A C 1
ATOM 1087 O O . GLN A 1 141 ? -43.161 11.188 7.119 1.00 75.00 141 GLN A O 1
ATOM 1092 N N . ALA A 1 142 ? -42.456 9.767 8.700 1.00 68.56 142 ALA A N 1
ATOM 1093 C CA . ALA A 1 142 ? -41.179 9.483 8.046 1.00 68.56 142 ALA A CA 1
ATOM 1094 C C . ALA A 1 142 ? -41.348 8.643 6.766 1.00 68.56 142 ALA A C 1
ATOM 1096 O O . ALA A 1 142 ? -40.599 8.833 5.811 1.00 68.56 142 ALA A O 1
ATOM 1097 N N . GLN A 1 143 ? -42.334 7.742 6.728 1.00 69.25 143 GLN A N 1
ATOM 1098 C CA . GLN A 1 143 ? -42.656 6.952 5.537 1.00 69.25 143 GLN A CA 1
ATOM 1099 C C . GLN A 1 143 ? -43.302 7.810 4.442 1.00 69.25 143 GLN A C 1
ATOM 1101 O O . GLN A 1 143 ? -42.920 7.685 3.283 1.00 69.25 143 GLN A O 1
ATOM 1106 N N . GLU A 1 144 ? -44.203 8.730 4.796 1.00 63.34 144 GLU A N 1
ATOM 1107 C CA . GLU A 1 144 ? -44.789 9.685 3.842 1.00 63.34 144 GLU A CA 1
ATOM 1108 C C . GLU A 1 144 ? -43.743 10.672 3.292 1.00 63.34 144 GLU A C 1
ATOM 1110 O O . GLU A 1 144 ? -43.734 10.957 2.096 1.00 63.34 144 GLU A O 1
ATOM 1115 N N . ALA A 1 145 ? -42.802 11.134 4.123 1.00 59.72 145 ALA A N 1
ATOM 1116 C CA . ALA A 1 145 ? -41.706 12.005 3.686 1.00 59.72 145 ALA A CA 1
ATOM 1117 C C . ALA A 1 145 ? -40.664 11.288 2.801 1.00 59.72 145 ALA A C 1
ATOM 1119 O O . ALA A 1 145 ? -40.017 11.928 1.974 1.00 59.72 145 ALA A O 1
ATOM 1120 N N . GLY A 1 146 ? -40.507 9.968 2.951 1.00 57.47 146 GLY A N 1
ATOM 1121 C CA . GLY A 1 146 ? -39.620 9.141 2.125 1.00 57.47 146 GLY A CA 1
ATOM 1122 C C . GLY A 1 146 ? -40.208 8.718 0.772 1.00 57.47 146 GLY A C 1
ATOM 1123 O O . GLY A 1 146 ? -39.468 8.217 -0.066 1.00 57.47 146 GLY A O 1
ATOM 1124 N N . LEU A 1 147 ? -41.512 8.921 0.551 1.00 54.31 147 LEU A N 1
ATOM 1125 C CA . LEU A 1 147 ? -42.231 8.608 -0.695 1.00 54.31 147 LEU A CA 1
ATOM 1126 C C . LEU A 1 147 ? -42.406 9.827 -1.626 1.00 54.31 147 LEU A C 1
ATOM 1128 O O . LEU A 1 147 ? -43.037 9.70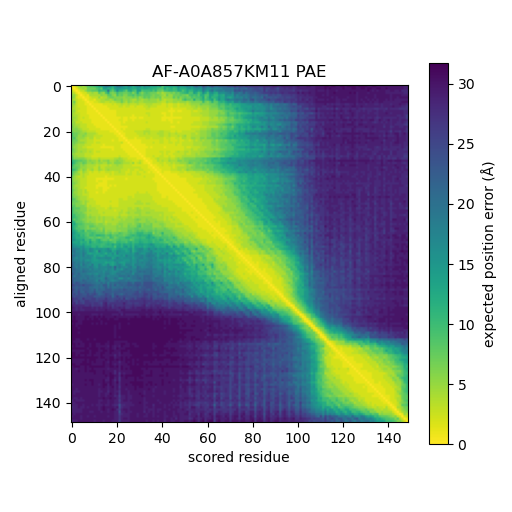3 -2.671 1.00 54.31 147 LEU A O 1
ATOM 1132 N N . SER A 1 148 ? -41.860 10.994 -1.257 1.00 52.53 148 SER A N 1
ATOM 1133 C CA . SER A 1 148 ? -41.922 12.240 -2.044 1.00 52.53 148 SER A CA 1
ATOM 1134 C C . SER A 1 148 ? -40.582 12.640 -2.698 1.00 52.53 148 SER A C 1
ATOM 1136 O O . SER A 1 148 ? -40.405 13.811 -3.046 1.00 52.53 148 SER A O 1
ATOM 1138 N N . MET A 1 149 ? -39.651 11.696 -2.874 1.00 47.16 149 MET A N 1
ATOM 1139 C CA . MET A 1 149 ? -38.511 11.808 -3.804 1.00 47.16 149 MET A CA 1
ATOM 1140 C C . MET A 1 149 ? -38.668 10.799 -4.935 1.00 47.16 149 MET A C 1
ATOM 1142 O O . MET A 1 149 ? -38.239 11.135 -6.060 1.00 47.16 149 MET A O 1
#

Solvent-accessible surface area (backbone atoms only — not comparable to full-atom values): 8440 Å² total; per-residue (Å²): 132,85,51,73,69,55,53,50,53,50,49,20,52,53,47,32,58,38,55,74,43,90,67,14,65,60,54,41,26,75,73,64,36,73,68,37,72,77,33,69,49,40,53,51,18,50,53,51,50,51,54,50,52,50,52,52,50,50,52,50,53,51,53,49,52,53,52,52,51,52,54,53,52,52,56,53,50,50,53,49,54,54,48,52,52,52,50,52,54,50,50,53,55,49,50,53,60,51,55,73,72,71,71,86,80,90,77,94,70,82,75,80,53,72,64,66,56,51,52,53,52,52,55,51,51,52,53,52,53,51,52,51,52,53,52,50,52,52,52,53,53,52,51,59,65,67,71,76,120